Protein AF-A0A6B3FIP5-F1 (afdb_monomer_lite)

Radius of gyration: 16.83 Å; chains: 1; bounding box: 32×29×49 Å

Structure (mmCIF, N/CA/C/O backbone):
data_AF-A0A6B3FIP5-F1
#
_entry.id   AF-A0A6B3FIP5-F1
#
loop_
_atom_site.group_PDB
_atom_site.id
_atom_site.type_symbol
_atom_site.label_atom_id
_atom_site.label_alt_id
_atom_site.label_comp_id
_atom_site.label_asym_id
_atom_site.label_entity_id
_atom_site.label_seq_id
_atom_site.pdbx_PDB_ins_code
_atom_site.Cartn_x
_atom_site.Cartn_y
_atom_site.Cartn_z
_atom_site.occupancy
_atom_site.B_iso_or_equiv
_atom_site.auth_seq_id
_atom_site.auth_comp_id
_atom_site.auth_asym_id
_atom_site.auth_atom_id
_atom_site.pdbx_PDB_model_num
ATOM 1 N N . HIS A 1 1 ? -13.520 7.183 7.065 1.00 85.75 1 HIS A N 1
ATOM 2 C CA . HIS A 1 1 ? -13.710 6.135 6.043 1.00 85.75 1 HIS A CA 1
ATOM 3 C C . HIS A 1 1 ? -13.201 4.759 6.480 1.00 85.75 1 HIS A C 1
ATOM 5 O O . HIS A 1 1 ? -14.026 3.868 6.556 1.00 85.75 1 HIS A O 1
ATOM 11 N N . ILE A 1 2 ? -11.923 4.552 6.858 1.00 96.88 2 ILE A N 1
ATOM 12 C CA . ILE A 1 2 ? -11.445 3.209 7.293 1.00 96.88 2 ILE A CA 1
ATOM 13 C C . ILE A 1 2 ? -12.259 2.632 8.467 1.00 96.88 2 ILE A C 1
ATOM 15 O O . ILE A 1 2 ? -12.704 1.500 8.385 1.00 96.88 2 ILE A O 1
ATOM 19 N N . ARG A 1 3 ? -12.502 3.399 9.537 1.00 97.12 3 ARG A N 1
ATOM 20 C CA . ARG A 1 3 ? -13.289 2.942 10.708 1.00 97.12 3 ARG A CA 1
ATOM 21 C C . ARG A 1 3 ? -14.784 2.725 10.442 1.00 97.12 3 ARG A C 1
ATOM 23 O O . ARG A 1 3 ? -15.457 2.057 11.221 1.00 97.12 3 ARG A O 1
ATOM 30 N N . ASP A 1 4 ? -15.272 3.307 9.355 1.00 95.38 4 ASP A N 1
ATOM 31 C CA . ASP A 1 4 ? -16.662 3.231 8.912 1.00 95.38 4 ASP A CA 1
ATOM 32 C C . ASP A 1 4 ? -16.869 1.980 8.044 1.00 95.38 4 ASP A C 1
ATOM 34 O O . ASP A 1 4 ? -17.654 1.106 8.390 1.00 95.38 4 ASP A O 1
ATOM 38 N N . VAL A 1 5 ? -16.043 1.817 7.004 1.00 97.12 5 VAL A N 1
ATOM 39 C CA . VAL A 1 5 ? -16.057 0.649 6.102 1.00 97.12 5 VAL A CA 1
ATOM 40 C C . VAL A 1 5 ? -15.502 -0.616 6.766 1.00 97.12 5 VAL A C 1
ATOM 42 O O . VAL A 1 5 ? -15.913 -1.718 6.428 1.00 97.12 5 VAL A O 1
ATOM 45 N N . ARG A 1 6 ? -14.557 -0.464 7.700 1.00 97.56 6 ARG A N 1
ATOM 46 C CA . ARG A 1 6 ? -13.847 -1.552 8.394 1.00 97.56 6 ARG A CA 1
ATOM 47 C C . ARG A 1 6 ? -13.231 -2.594 7.445 1.00 97.56 6 ARG A C 1
ATOM 49 O O . ARG A 1 6 ? -13.504 -3.784 7.575 1.00 97.56 6 ARG A O 1
ATOM 56 N N . PRO A 1 7 ? -12.383 -2.175 6.486 1.00 98.44 7 PRO A N 1
ATOM 57 C CA . PRO A 1 7 ? -11.777 -3.107 5.546 1.00 98.44 7 PRO A CA 1
ATOM 58 C C . PRO A 1 7 ? -10.766 -4.016 6.250 1.00 98.44 7 PRO A C 1
ATOM 60 O O . PRO A 1 7 ? -9.955 -3.542 7.050 1.00 98.44 7 PRO A O 1
ATOM 63 N N . GLU A 1 8 ? -10.762 -5.303 5.906 1.00 98.38 8 GLU A N 1
ATOM 64 C CA . GLU A 1 8 ? -9.682 -6.213 6.303 1.00 98.38 8 GLU A CA 1
ATOM 65 C C . GLU A 1 8 ? -8.383 -5.850 5.576 1.00 98.38 8 GLU A C 1
ATOM 67 O O . GLU A 1 8 ? -7.331 -5.714 6.195 1.00 98.38 8 GLU A O 1
ATOM 72 N N . ILE A 1 9 ? -8.469 -5.597 4.268 1.00 98.31 9 ILE A N 1
ATOM 73 C CA . ILE A 1 9 ? -7.324 -5.294 3.411 1.00 98.31 9 ILE A CA 1
ATOM 74 C C . ILE A 1 9 ? -7.493 -3.907 2.796 1.00 98.31 9 ILE A C 1
ATOM 76 O O . ILE A 1 9 ? -8.549 -3.577 2.256 1.00 98.31 9 ILE A O 1
ATOM 80 N N . VAL A 1 10 ? -6.428 -3.107 2.831 1.00 98.56 10 VAL A N 1
ATOM 81 C CA . VAL A 1 10 ? -6.338 -1.837 2.099 1.00 98.56 10 VAL A CA 1
ATOM 82 C C . VAL A 1 10 ? -5.271 -1.957 1.017 1.00 98.56 10 VAL A C 1
ATOM 84 O O . VAL A 1 10 ? -4.194 -2.499 1.256 1.00 98.56 10 VAL A O 1
ATOM 87 N N . ILE A 1 11 ? -5.562 -1.436 -0.173 1.00 97.56 11 ILE A N 1
ATOM 88 C CA . ILE A 1 11 ? -4.618 -1.374 -1.292 1.00 97.56 11 ILE A CA 1
ATOM 89 C C . ILE A 1 11 ? -4.416 0.095 -1.658 1.00 97.56 11 ILE A C 1
ATOM 91 O O . ILE A 1 11 ? -5.381 0.849 -1.770 1.00 97.56 11 ILE A O 1
ATOM 95 N N . THR A 1 12 ? -3.165 0.511 -1.825 1.00 97.06 12 THR A N 1
ATOM 96 C CA . THR A 1 12 ? -2.804 1.863 -2.281 1.00 97.06 12 THR A CA 1
ATOM 97 C C . THR A 1 12 ? -1.605 1.802 -3.219 1.00 97.06 12 THR A C 1
ATOM 99 O O . THR A 1 12 ? -1.045 0.729 -3.429 1.00 97.06 12 THR A O 1
ATOM 102 N N . THR A 1 13 ? -1.209 2.923 -3.808 1.00 94.94 13 THR A N 1
ATOM 103 C CA . THR A 1 13 ? -0.019 2.991 -4.663 1.00 94.94 13 THR A CA 1
ATOM 104 C C . THR A 1 13 ? 1.259 2.761 -3.856 1.00 94.94 13 THR A C 1
ATOM 106 O O . THR A 1 13 ? 1.319 3.021 -2.650 1.00 94.94 13 THR A O 1
ATOM 109 N N . ASP A 1 14 ? 2.307 2.275 -4.513 1.00 94.69 14 ASP A N 1
ATOM 110 C CA . ASP A 1 14 ? 3.636 2.223 -3.910 1.00 94.69 14 ASP A CA 1
ATOM 111 C C . ASP A 1 14 ? 4.212 3.615 -3.590 1.00 94.69 14 ASP A C 1
ATOM 113 O O . ASP A 1 14 ? 3.671 4.661 -3.959 1.00 94.69 14 ASP A O 1
ATOM 117 N N . ALA A 1 15 ? 5.328 3.617 -2.860 1.00 93.56 15 ALA A N 1
ATOM 118 C CA . ALA A 1 15 ? 6.002 4.839 -2.435 1.00 93.56 15 ALA A CA 1
ATOM 119 C C . ALA A 1 15 ? 6.657 5.605 -3.594 1.00 93.56 15 ALA A C 1
ATOM 121 O O . ALA A 1 15 ? 6.978 6.783 -3.427 1.00 93.56 15 ALA A O 1
ATOM 122 N N . TYR A 1 16 ? 6.864 4.954 -4.742 1.00 90.56 16 TYR A N 1
ATOM 123 C CA . TYR A 1 16 ? 7.408 5.607 -5.923 1.00 90.56 16 TYR A CA 1
ATOM 124 C C . TYR A 1 16 ? 6.350 6.421 -6.659 1.00 90.56 16 TYR A C 1
ATOM 126 O O . TYR A 1 16 ? 6.701 7.392 -7.315 1.00 90.56 16 TYR A O 1
ATOM 134 N N . GLY A 1 17 ? 5.070 6.073 -6.508 1.00 88.94 17 GLY A N 1
ATOM 135 C CA . GLY A 1 17 ? 3.966 6.690 -7.235 1.00 88.94 17 GLY A CA 1
ATOM 136 C C . GLY A 1 17 ? 3.590 5.926 -8.508 1.00 88.94 17 GLY A C 1
ATOM 137 O O . GLY A 1 17 ? 3.085 6.527 -9.463 1.00 88.94 17 GLY A O 1
ATOM 138 N N . GLY A 1 18 ? 3.839 4.612 -8.529 1.00 86.00 18 GLY A N 1
ATOM 139 C CA . GLY A 1 18 ? 3.722 3.766 -9.717 1.00 86.00 18 GLY A CA 1
ATOM 140 C C . GLY A 1 18 ? 4.782 4.093 -10.774 1.00 86.00 18 GLY A C 1
ATOM 141 O O . GLY A 1 18 ? 5.667 4.913 -10.543 1.00 86.00 18 GLY A O 1
ATOM 142 N N . MET A 1 19 ? 4.665 3.499 -11.968 1.00 82.31 19 MET A N 1
ATOM 143 C CA . MET A 1 19 ? 5.680 3.622 -13.033 1.00 82.31 19 MET A CA 1
ATOM 144 C C . MET A 1 19 ? 6.025 5.066 -13.421 1.00 82.31 19 MET A C 1
ATOM 146 O O . MET A 1 19 ? 7.151 5.332 -13.833 1.00 82.31 19 MET A O 1
ATOM 150 N N . THR A 1 20 ? 5.067 5.990 -13.307 1.00 82.62 20 THR A N 1
ATOM 151 C CA . THR A 1 20 ? 5.220 7.391 -13.725 1.00 82.62 20 THR A CA 1
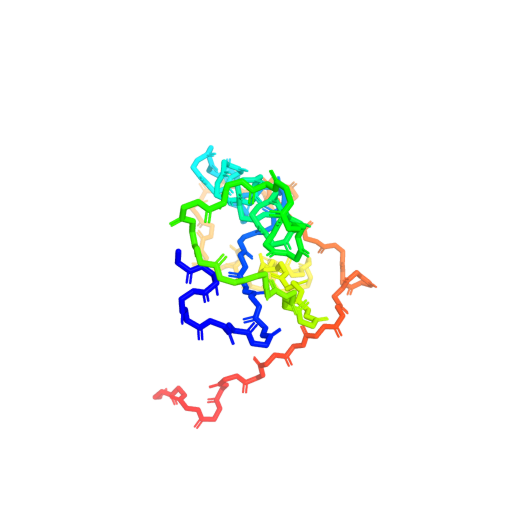ATOM 152 C C . THR A 1 20 ? 5.759 8.304 -12.628 1.00 82.62 20 THR A C 1
ATOM 154 O O . THR A 1 20 ? 6.115 9.442 -12.920 1.00 82.62 20 THR A O 1
ATOM 157 N N . GLY A 1 21 ? 5.756 7.857 -11.371 1.00 87.62 21 GLY A N 1
ATOM 158 C CA . GLY A 1 21 ? 6.151 8.679 -10.231 1.00 87.62 21 GLY A CA 1
ATOM 159 C C . GLY A 1 21 ? 5.267 9.903 -9.984 1.00 87.62 21 GLY A C 1
ATOM 160 O O . GLY A 1 21 ? 5.763 10.952 -9.574 1.00 87.62 21 GLY A O 1
ATOM 161 N N . HIS A 1 22 ? 3.961 9.811 -10.271 1.00 90.12 22 HIS A N 1
ATOM 162 C CA . HIS A 1 22 ? 3.082 10.980 -10.176 1.00 90.12 22 HIS A CA 1
ATOM 163 C C . HIS A 1 22 ? 3.011 11.498 -8.722 1.00 90.12 22 HIS A C 1
ATOM 165 O O . HIS A 1 22 ? 2.765 10.695 -7.814 1.00 90.12 22 HIS A O 1
ATOM 171 N N . PRO A 1 23 ? 3.159 12.816 -8.471 1.00 94.88 23 PRO A N 1
ATOM 172 C CA . PRO A 1 23 ? 3.151 13.382 -7.118 1.00 94.88 23 PRO A CA 1
ATOM 173 C C . PRO A 1 23 ? 1.910 13.002 -6.307 1.00 94.88 23 PRO A C 1
ATOM 175 O O . PRO A 1 23 ? 2.017 12.678 -5.124 1.00 94.88 23 PRO A O 1
ATOM 178 N N . ASP A 1 24 ? 0.746 12.967 -6.957 1.00 96.50 24 ASP A N 1
ATOM 179 C CA . ASP A 1 24 ? -0.507 12.588 -6.299 1.00 96.50 24 ASP A CA 1
ATOM 180 C C . ASP A 1 24 ? -0.501 11.135 -5.827 1.00 96.50 24 ASP A C 1
ATOM 182 O O . ASP A 1 24 ? -1.038 10.844 -4.763 1.00 96.50 24 ASP A O 1
ATOM 186 N N . HIS A 1 25 ? 0.149 10.220 -6.552 1.00 95.88 25 HIS A N 1
ATOM 187 C CA . HIS A 1 25 ? 0.277 8.830 -6.113 1.00 95.88 25 HIS A CA 1
ATOM 188 C C . HIS A 1 25 ? 1.218 8.721 -4.911 1.00 95.88 25 HIS A C 1
ATOM 190 O O . HIS A 1 25 ? 0.929 8.012 -3.948 1.00 95.88 25 HIS A O 1
ATOM 196 N N . VAL A 1 26 ? 2.321 9.474 -4.911 1.00 96.06 26 VAL A N 1
ATOM 197 C CA . VAL A 1 26 ? 3.217 9.545 -3.746 1.00 96.06 26 VAL A CA 1
ATOM 198 C C . VAL A 1 26 ? 2.470 10.109 -2.532 1.00 96.06 26 VAL A C 1
ATOM 200 O O . VAL A 1 26 ? 2.625 9.618 -1.410 1.00 96.06 26 VAL A O 1
ATOM 203 N N . HIS A 1 27 ?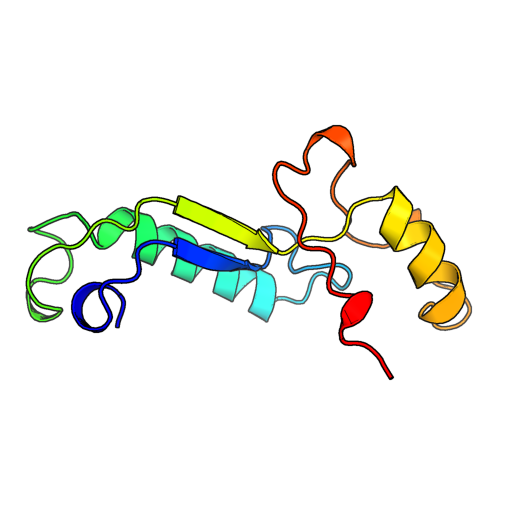 1.630 11.126 -2.736 1.00 98.06 27 HIS A N 1
ATOM 204 C CA . HIS A 1 27 ? 0.808 11.688 -1.671 1.00 98.06 27 HIS A CA 1
ATOM 205 C C . HIS A 1 27 ? -0.246 10.687 -1.179 1.00 98.06 27 HIS A C 1
ATOM 207 O O . HIS A 1 27 ? -0.334 10.455 0.028 1.00 98.06 27 HIS A O 1
ATOM 213 N N . ALA A 1 28 ? -0.974 10.041 -2.094 1.00 97.44 28 ALA A N 1
ATOM 214 C CA . ALA A 1 28 ? -1.973 9.017 -1.797 1.00 97.44 28 ALA A CA 1
ATOM 215 C C . ALA A 1 28 ? -1.376 7.861 -0.981 1.00 97.44 28 ALA A C 1
ATOM 217 O O . ALA A 1 28 ? -1.945 7.479 0.046 1.00 97.44 28 ALA A O 1
ATOM 218 N N . HIS A 1 29 ? -0.194 7.372 -1.368 1.00 97.69 29 HIS A N 1
ATOM 219 C CA . HIS A 1 29 ? 0.567 6.384 -0.605 1.00 97.69 29 HIS A CA 1
ATOM 220 C C . HIS A 1 29 ? 0.786 6.844 0.844 1.00 97.69 29 HIS A C 1
ATOM 222 O O . HIS A 1 29 ? 0.447 6.132 1.793 1.00 97.69 29 HIS A O 1
ATOM 228 N N . ARG A 1 30 ? 1.321 8.058 1.030 1.00 98.31 30 ARG A N 1
ATOM 229 C CA . ARG A 1 30 ? 1.660 8.598 2.357 1.00 98.31 30 ARG A CA 1
ATOM 230 C C . ARG A 1 30 ? 0.430 8.732 3.249 1.00 98.31 30 ARG A C 1
ATOM 232 O O . ARG A 1 30 ? 0.452 8.243 4.381 1.00 98.31 30 ARG A O 1
ATOM 239 N N . VAL A 1 31 ? -0.634 9.366 2.753 1.00 97.94 31 VAL A N 1
ATOM 240 C CA . VAL A 1 31 ? -1.854 9.580 3.548 1.00 97.94 31 VAL A CA 1
ATOM 241 C C . VAL A 1 31 ? -2.560 8.262 3.853 1.00 97.94 31 VAL A C 1
ATOM 243 O O . VAL A 1 31 ? -3.010 8.071 4.981 1.00 97.94 31 VAL A O 1
ATOM 246 N N . THR A 1 32 ? -2.578 7.314 2.910 1.00 98.31 32 THR A N 1
ATOM 247 C CA . THR A 1 32 ? -3.193 5.997 3.129 1.00 98.31 32 THR A CA 1
ATOM 248 C C . THR A 1 32 ? -2.409 5.187 4.154 1.00 98.31 32 THR A C 1
ATOM 250 O O . THR A 1 32 ? -2.997 4.648 5.089 1.00 98.31 32 THR A O 1
ATOM 253 N N . ALA A 1 33 ? -1.078 5.145 4.045 1.00 98.00 33 ALA A N 1
ATOM 254 C CA . ALA A 1 33 ? -0.233 4.424 4.993 1.00 98.00 33 ALA A CA 1
ATOM 255 C C . ALA A 1 33 ? -0.353 4.992 6.418 1.00 98.00 33 ALA A C 1
ATOM 257 O O . ALA A 1 33 ? -0.387 4.235 7.390 1.00 98.00 33 ALA A O 1
ATOM 258 N N . LEU A 1 34 ? -0.450 6.320 6.553 1.00 97.56 34 LEU A N 1
ATOM 259 C CA . LEU A 1 34 ? -0.713 6.964 7.841 1.00 97.56 34 LEU A CA 1
ATOM 260 C C . LEU A 1 34 ? -2.108 6.625 8.371 1.00 97.56 34 LEU A C 1
ATOM 262 O O . LEU A 1 34 ? -2.223 6.253 9.536 1.00 97.56 34 LEU A O 1
ATOM 266 N N . ALA A 1 35 ? -3.139 6.698 7.527 1.00 97.38 35 ALA A N 1
ATOM 267 C CA . ALA A 1 35 ? -4.511 6.385 7.913 1.00 97.38 35 ALA A CA 1
ATOM 268 C C . ALA A 1 35 ? -4.671 4.924 8.361 1.00 97.38 35 ALA A C 1
ATOM 270 O O . ALA A 1 35 ? -5.327 4.666 9.365 1.00 97.38 35 ALA A O 1
ATOM 271 N N . VAL A 1 36 ? -4.046 3.966 7.669 1.00 98.19 36 VAL A N 1
ATOM 272 C CA . VAL A 1 36 ? -4.091 2.543 8.049 1.00 98.19 36 VAL A CA 1
ATOM 273 C C . VAL A 1 36 ? -3.404 2.301 9.391 1.00 98.19 36 VAL A C 1
ATOM 275 O O . VAL A 1 36 ? -3.939 1.567 10.220 1.00 98.19 36 VAL A O 1
ATOM 278 N N . ARG A 1 37 ? -2.247 2.931 9.637 1.00 96.56 37 ARG A N 1
ATOM 279 C CA . ARG A 1 37 ? -1.547 2.817 10.928 1.00 96.56 37 ARG A CA 1
ATOM 280 C C . ARG A 1 37 ? -2.312 3.476 12.074 1.00 96.56 37 ARG A C 1
ATOM 282 O O . ARG A 1 37 ? -2.229 3.011 13.204 1.00 96.56 37 ARG A O 1
ATOM 289 N N . SER A 1 38 ? -3.022 4.571 11.808 1.00 97.12 38 SER A N 1
ATOM 290 C CA . SER A 1 38 ? -3.712 5.335 12.848 1.00 97.12 38 SER A CA 1
ATOM 291 C C . SER A 1 38 ? -5.148 4.874 13.105 1.00 97.12 38 SER A C 1
ATOM 293 O O . SER A 1 38 ? -5.698 5.139 14.177 1.00 97.12 38 SER A O 1
ATOM 295 N N . ALA A 1 39 ? -5.763 4.147 12.170 1.00 97.75 39 ALA A N 1
ATOM 296 C CA . ALA A 1 39 ? -7.143 3.690 12.296 1.00 97.75 39 ALA A CA 1
ATOM 297 C C . ALA A 1 39 ? -7.370 2.798 13.532 1.00 97.75 39 ALA A C 1
ATOM 299 O O . ALA A 1 39 ? -8.436 2.899 14.146 1.00 97.75 39 ALA A O 1
ATOM 300 N N . GLY A 1 40 ? -6.370 2.023 13.963 1.00 97.06 40 GLY A N 1
ATOM 301 C CA . GLY A 1 40 ? -6.426 1.214 15.184 1.00 97.06 40 GLY A CA 1
ATOM 302 C C . GLY A 1 40 ? -6.195 1.976 16.495 1.00 97.06 40 GLY A C 1
ATOM 303 O O . GLY A 1 40 ? -6.380 1.396 17.560 1.00 97.06 40 GLY A O 1
ATOM 304 N N . LEU A 1 41 ? -5.813 3.260 16.461 1.00 96.94 41 LEU A N 1
ATOM 305 C CA . LEU A 1 41 ? -5.440 4.027 17.658 1.00 96.94 41 LEU A CA 1
ATOM 306 C C . LEU A 1 41 ? -6.642 4.769 18.279 1.00 96.94 41 LEU A C 1
ATOM 308 O O . LEU A 1 41 ? -7.106 5.746 17.686 1.00 96.94 41 LEU A O 1
ATOM 312 N N . PRO A 1 42 ? -7.111 4.420 19.495 1.00 93.12 42 PRO A N 1
ATOM 313 C CA . PRO A 1 42 ? -8.295 5.043 20.104 1.00 93.12 42 PRO A CA 1
ATOM 314 C C . PRO A 1 42 ? -8.216 6.564 20.267 1.00 93.12 42 PRO A C 1
ATOM 316 O O . PRO A 1 42 ? -9.202 7.258 20.036 1.00 93.12 42 PRO A O 1
ATOM 319 N N . GLY A 1 43 ? -7.039 7.090 20.619 1.00 92.19 43 GLY A N 1
ATOM 320 C CA . GLY A 1 43 ? -6.828 8.527 20.828 1.00 92.19 43 GLY A CA 1
ATOM 321 C C . GLY A 1 43 ? -6.666 9.348 19.544 1.00 92.19 43 GLY A C 1
ATOM 322 O O . GLY A 1 43 ? -6.675 10.574 19.602 1.00 92.19 43 GLY A O 1
ATOM 323 N N . PHE A 1 44 ? -6.516 8.703 18.384 1.00 93.00 44 PHE A N 1
ATOM 324 C CA . PHE A 1 44 ? -6.349 9.397 17.110 1.00 93.00 44 PHE A CA 1
ATOM 325 C C . PHE A 1 44 ? -7.704 9.561 16.412 1.00 93.00 44 PHE A C 1
ATOM 327 O O . PHE A 1 44 ? -8.414 8.576 16.197 1.00 93.00 44 PHE A O 1
ATOM 334 N N . CYS A 1 45 ? -8.057 10.802 16.056 1.00 90.00 45 CYS A N 1
ATOM 335 C CA . CYS A 1 45 ? -9.325 11.168 15.408 1.00 90.00 45 CYS A CA 1
ATOM 336 C C . CYS A 1 45 ? -10.565 10.516 16.066 1.00 90.00 45 CYS A C 1
ATOM 338 O O . CYS A 1 45 ? -11.234 9.701 15.428 1.00 90.00 45 CYS A O 1
ATOM 340 N N . PRO A 1 46 ? -10.915 10.856 17.322 1.00 89.06 46 PRO A N 1
ATOM 341 C CA . PRO A 1 46 ? -12.016 10.207 18.049 1.00 89.06 46 PRO A CA 1
ATOM 342 C C . PRO A 1 46 ? -13.381 10.357 17.354 1.00 89.06 46 PRO A C 1
ATOM 344 O O . PRO A 1 46 ? -14.220 9.466 17.442 1.00 89.06 46 PRO A O 1
ATOM 347 N N . GLY A 1 47 ? -13.585 11.433 16.584 1.00 92.81 47 GLY A N 1
ATOM 348 C CA . GLY A 1 47 ? -14.798 11.639 15.783 1.00 92.81 47 GLY A CA 1
ATOM 349 C C . GLY A 1 47 ? -14.953 10.693 14.583 1.00 92.81 47 GLY A C 1
ATOM 350 O O . GLY A 1 47 ? -15.998 10.695 13.945 1.00 92.81 47 GLY A O 1
ATOM 351 N N . ALA A 1 48 ? -13.943 9.877 14.259 1.00 92.69 48 ALA A N 1
ATOM 352 C CA . ALA A 1 48 ? -13.983 8.948 13.128 1.00 92.69 48 ALA A CA 1
ATOM 353 C C . ALA A 1 48 ? -14.661 7.599 13.449 1.00 92.69 48 ALA A C 1
ATOM 355 O O . ALA A 1 48 ? -14.653 6.710 12.599 1.00 92.69 48 ALA A O 1
ATOM 356 N N . GLY A 1 49 ? -15.212 7.430 14.656 1.00 93.50 49 GLY A N 1
ATOM 357 C CA . GLY A 1 49 ? -15.834 6.189 15.123 1.00 93.50 49 GLY A CA 1
ATOM 358 C C . GLY A 1 49 ? -14.874 5.270 15.885 1.00 93.50 49 GLY A C 1
ATOM 359 O O . GLY A 1 49 ? -13.726 5.632 16.168 1.00 93.50 49 GLY A O 1
ATOM 360 N N . ALA A 1 50 ? -15.367 4.075 16.226 1.00 96.06 50 ALA A N 1
ATOM 361 C CA . ALA A 1 50 ? -14.617 3.074 16.984 1.00 96.06 50 ALA A CA 1
ATOM 362 C C . ALA A 1 50 ? -13.339 2.631 16.239 1.00 96.06 50 ALA A C 1
ATOM 364 O O . ALA A 1 50 ? -13.378 2.491 15.013 1.00 96.06 50 ALA A O 1
ATOM 365 N N . PRO A 1 51 ? -12.216 2.396 16.945 1.00 97.38 51 PRO A N 1
ATOM 366 C CA . PRO A 1 51 ? -10.970 1.952 16.329 1.00 97.38 51 PRO A CA 1
ATOM 367 C C . PRO A 1 51 ? -11.134 0.677 15.512 1.00 97.38 51 PRO A C 1
ATOM 369 O O . PRO A 1 51 ? -11.846 -0.246 15.904 1.00 97.38 51 PRO A O 1
ATOM 372 N N . TRP A 1 52 ? -10.438 0.631 14.383 1.00 97.75 52 TRP A N 1
ATOM 373 C CA . TRP A 1 52 ? -10.403 -0.523 13.498 1.00 97.75 52 TRP A CA 1
ATOM 374 C C . TRP A 1 52 ? -9.023 -0.617 12.870 1.00 97.75 52 TRP A C 1
ATOM 376 O O . TRP A 1 52 ? -8.573 0.340 12.239 1.00 97.75 52 TRP A O 1
ATOM 386 N N . GLN A 1 53 ? -8.362 -1.758 13.032 1.00 98.25 53 GLN A N 1
ATOM 387 C CA . GLN A 1 53 ? -7.054 -2.007 12.443 1.00 98.25 53 GLN A CA 1
ATOM 388 C C . GLN A 1 53 ? -7.215 -2.964 11.257 1.00 98.25 53 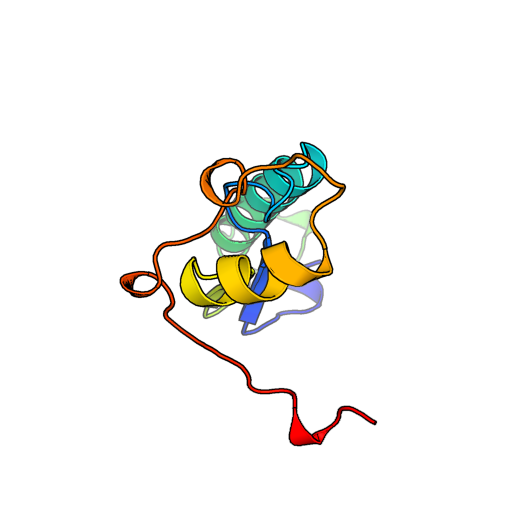GLN A C 1
ATOM 390 O O . GLN A 1 53 ? -7.512 -4.135 11.487 1.00 98.25 53 GLN A O 1
ATOM 395 N N . PRO A 1 54 ? -7.009 -2.505 10.006 1.00 98.50 54 PRO A N 1
ATOM 396 C CA . PRO A 1 54 ? -6.894 -3.413 8.868 1.00 98.50 54 PRO A CA 1
ATOM 397 C C . PRO A 1 54 ? -5.804 -4.461 9.118 1.00 98.50 54 PRO A C 1
ATOM 399 O O . PRO A 1 54 ? -4.764 -4.139 9.704 1.00 98.50 54 PRO A O 1
ATOM 402 N N . SER A 1 55 ? -6.034 -5.692 8.660 1.00 98.12 55 SER A N 1
ATOM 403 C CA . SER A 1 55 ? -5.107 -6.816 8.819 1.00 98.12 55 SER A CA 1
ATOM 404 C C . SER A 1 55 ? -3.913 -6.723 7.869 1.00 98.12 55 SER A C 1
ATOM 406 O O . SER A 1 55 ? -2.832 -7.205 8.206 1.00 98.12 55 SER A O 1
ATOM 408 N N . ALA A 1 56 ? -4.075 -6.068 6.713 1.00 98.06 56 ALA A N 1
ATOM 409 C CA . ALA A 1 56 ? -2.996 -5.862 5.752 1.00 98.06 56 ALA A CA 1
ATOM 410 C C . ALA A 1 56 ? -3.114 -4.546 4.964 1.00 98.06 56 ALA A C 1
ATOM 412 O O . ALA A 1 56 ? -4.205 -4.049 4.671 1.00 98.06 56 ALA A O 1
ATOM 413 N N . LEU A 1 57 ? -1.951 -4.023 4.567 1.00 98.19 57 LEU A N 1
ATOM 414 C CA . LEU A 1 57 ? -1.800 -2.961 3.575 1.00 98.19 57 LEU A CA 1
ATOM 415 C C . LEU A 1 57 ? -0.943 -3.488 2.425 1.00 98.19 57 LEU A C 1
ATOM 417 O O . LEU A 1 57 ? 0.239 -3.769 2.626 1.00 98.19 57 LEU A O 1
ATOM 421 N N . TYR A 1 58 ? -1.517 -3.571 1.229 1.00 97.88 58 TYR A N 1
ATOM 422 C CA . TYR A 1 58 ? -0.768 -3.875 0.013 1.00 97.88 58 TYR A CA 1
ATOM 423 C C . TYR A 1 58 ? -0.472 -2.609 -0.781 1.00 97.88 58 TYR A C 1
ATOM 425 O O . TYR A 1 58 ? -1.277 -1.677 -0.852 1.00 97.88 58 TYR A O 1
ATOM 433 N N . LEU A 1 59 ? 0.705 -2.602 -1.397 1.00 97.06 59 LEU A N 1
ATOM 434 C CA . LEU A 1 59 ? 1.177 -1.519 -2.241 1.00 97.06 59 LEU A CA 1
ATOM 435 C C . LEU A 1 59 ? 1.164 -2.004 -3.688 1.00 97.06 59 LEU A C 1
ATOM 437 O O . LEU A 1 59 ? 1.971 -2.849 -4.072 1.00 97.06 59 LEU A O 1
ATOM 441 N N . ALA A 1 60 ? 0.221 -1.495 -4.473 1.00 94.69 60 ALA A N 1
ATOM 442 C CA . ALA A 1 60 ? 0.140 -1.767 -5.895 1.00 94.69 60 ALA A CA 1
ATOM 443 C C . ALA A 1 60 ? 1.383 -1.195 -6.589 1.00 94.69 60 ALA A C 1
ATOM 445 O O . ALA A 1 60 ? 1.683 -0.003 -6.474 1.00 94.69 60 ALA A O 1
ATOM 446 N N . THR A 1 61 ? 2.110 -2.067 -7.286 1.00 92.38 61 THR A N 1
ATOM 447 C CA . THR A 1 61 ? 3.387 -1.764 -7.936 1.00 92.38 61 THR A CA 1
ATOM 448 C C . THR A 1 61 ? 3.563 -2.614 -9.194 1.00 92.38 61 THR A C 1
ATOM 450 O O . THR A 1 61 ? 2.793 -3.544 -9.443 1.00 92.38 61 THR A O 1
ATOM 453 N N . HIS A 1 62 ? 4.601 -2.314 -9.972 1.00 88.12 62 HIS A N 1
ATOM 454 C CA . HIS A 1 62 ? 4.988 -3.077 -11.153 1.00 88.12 62 HIS A CA 1
ATOM 455 C C . HIS A 1 62 ? 6.356 -3.733 -10.920 1.00 88.12 62 HIS A C 1
ATOM 457 O O . HIS A 1 62 ? 7.320 -3.010 -10.648 1.00 88.12 62 HIS A O 1
ATOM 463 N N . PRO A 1 63 ? 6.479 -5.072 -11.020 1.00 90.12 63 PRO A N 1
ATOM 464 C CA . PRO A 1 63 ? 7.787 -5.711 -11.018 1.00 90.12 63 PRO A CA 1
ATOM 465 C C . PRO A 1 63 ? 8.577 -5.336 -12.268 1.00 90.12 63 PRO A C 1
ATOM 467 O O . PRO A 1 63 ? 7.997 -5.134 -13.340 1.00 90.12 63 PRO A O 1
ATOM 470 N N . ARG A 1 64 ? 9.905 -5.304 -12.151 1.00 85.69 64 ARG A N 1
ATOM 471 C CA . ARG A 1 64 ? 10.814 -4.995 -13.260 1.00 85.69 64 ARG A CA 1
ATOM 472 C C . ARG A 1 64 ? 10.576 -5.912 -14.463 1.00 85.69 64 ARG A C 1
ATOM 474 O O . ARG A 1 64 ? 10.522 -5.404 -15.581 1.00 85.69 64 ARG A O 1
ATOM 481 N N . SER A 1 65 ? 10.355 -7.214 -14.266 1.00 84.56 65 SER A N 1
ATOM 482 C CA . SER A 1 65 ? 10.028 -8.129 -15.378 1.00 84.56 65 SER A CA 1
ATOM 483 C C . SER A 1 65 ? 8.762 -7.728 -16.149 1.00 84.56 65 SER A C 1
ATOM 485 O O . SER A 1 65 ? 8.759 -7.727 -17.382 1.00 84.56 65 SER A O 1
ATOM 487 N N . ALA A 1 66 ? 7.700 -7.323 -15.446 1.00 81.06 66 ALA A N 1
ATOM 488 C CA . ALA A 1 66 ? 6.458 -6.874 -16.069 1.00 81.06 66 ALA A CA 1
ATOM 489 C C . ALA A 1 66 ? 6.626 -5.505 -16.733 1.00 81.06 66 ALA A C 1
ATOM 491 O O . ALA A 1 66 ? 6.104 -5.284 -17.823 1.00 81.06 66 ALA A O 1
ATOM 492 N N . ALA A 1 67 ? 7.381 -4.597 -16.116 1.00 75.56 67 ALA A N 1
ATOM 493 C CA . ALA A 1 67 ? 7.644 -3.278 -16.673 1.00 75.56 67 ALA A CA 1
ATOM 494 C C . ALA A 1 67 ? 8.477 -3.329 -17.958 1.00 75.56 67 ALA A C 1
ATOM 496 O O . ALA A 1 67 ? 8.255 -2.511 -18.838 1.00 75.56 67 ALA A O 1
ATOM 497 N N . VAL A 1 68 ? 9.376 -4.303 -18.130 1.00 69.56 68 VAL A N 1
ATOM 498 C CA . VAL A 1 68 ? 10.065 -4.522 -19.417 1.00 69.56 68 VAL A CA 1
ATOM 499 C C . VAL A 1 68 ? 9.068 -4.950 -20.500 1.00 69.56 68 VAL A C 1
ATOM 501 O O . VAL A 1 68 ? 9.069 -4.401 -21.602 1.00 69.56 68 VAL A O 1
ATOM 504 N N . ALA A 1 69 ? 8.162 -5.879 -20.177 1.00 68.69 69 ALA A N 1
ATOM 505 C CA . ALA A 1 69 ? 7.132 -6.343 -21.109 1.00 68.6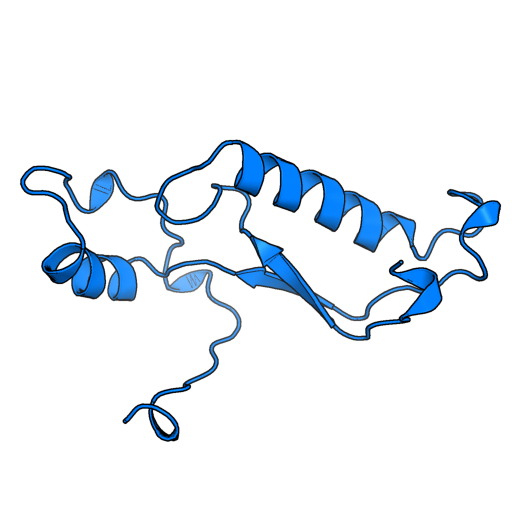9 69 ALA A CA 1
ATOM 506 C C . ALA A 1 69 ? 6.113 -5.242 -21.470 1.00 68.69 69 ALA A C 1
ATOM 508 O O . ALA A 1 69 ? 5.666 -5.153 -22.616 1.00 68.69 69 ALA A O 1
ATOM 509 N N . VAL A 1 70 ? 5.761 -4.390 -20.500 1.00 63.34 70 VAL A N 1
ATOM 510 C CA . VAL A 1 70 ? 4.834 -3.259 -20.662 1.00 63.34 70 VAL A CA 1
ATOM 511 C C . VAL A 1 70 ? 5.523 -2.055 -21.297 1.00 63.34 70 VAL A C 1
ATOM 513 O O . VAL A 1 70 ? 4.927 -1.407 -22.149 1.00 63.34 70 VAL A O 1
ATOM 516 N N . GLY A 1 71 ? 6.780 -1.779 -20.963 1.00 58.12 71 GLY A N 1
ATOM 517 C CA . GLY A 1 71 ? 7.607 -0.728 -21.554 1.00 58.12 71 GLY A CA 1
ATOM 518 C C . GLY A 1 71 ? 7.750 -0.908 -23.062 1.00 58.12 71 GLY A C 1
ATOM 519 O O . GLY A 1 71 ? 7.637 0.062 -23.797 1.00 58.12 71 GLY A O 1
ATOM 520 N N . GLY A 1 72 ? 7.822 -2.148 -23.555 1.00 54.38 72 GLY A N 1
ATOM 521 C CA . GLY A 1 72 ? 7.751 -2.425 -24.996 1.00 54.38 72 GLY A CA 1
ATOM 522 C C . GLY A 1 72 ? 6.426 -2.029 -25.677 1.00 54.38 72 GLY A C 1
ATOM 523 O O . GLY A 1 72 ? 6.394 -1.914 -26.898 1.00 54.38 72 GLY A O 1
ATOM 524 N N . ARG A 1 73 ? 5.336 -1.819 -24.920 1.00 54.28 73 ARG A N 1
ATOM 525 C CA . ARG A 1 73 ? 3.984 -1.501 -25.433 1.00 54.28 73 ARG A CA 1
ATOM 526 C C . ARG A 1 73 ? 3.468 -0.108 -25.044 1.00 54.28 73 ARG A C 1
ATOM 528 O O . ARG A 1 73 ? 2.642 0.444 -25.760 1.00 54.28 73 ARG A O 1
ATOM 535 N N . MET A 1 74 ? 3.918 0.441 -23.915 1.00 51.91 74 MET A N 1
ATOM 536 C CA . MET A 1 74 ? 3.483 1.723 -23.338 1.00 51.91 74 MET A CA 1
ATOM 537 C C . MET A 1 74 ? 4.567 2.801 -23.359 1.00 51.91 74 MET A C 1
ATOM 539 O O . MET A 1 74 ? 4.257 3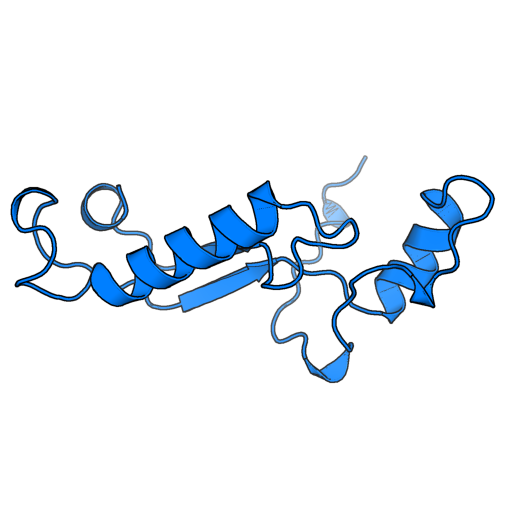.956 -23.055 1.00 51.91 74 MET A O 1
ATOM 543 N N . ALA A 1 75 ? 5.822 2.475 -23.695 1.00 52.47 75 ALA A N 1
ATOM 544 C CA . ALA A 1 75 ? 6.825 3.512 -23.879 1.00 52.47 75 ALA A CA 1
ATOM 545 C C . ALA A 1 75 ? 6.359 4.445 -24.999 1.00 52.47 75 ALA A C 1
ATOM 547 O O . ALA A 1 75 ? 6.272 4.072 -26.168 1.00 52.47 75 ALA A O 1
ATOM 548 N N . ARG A 1 76 ? 6.105 5.704 -24.634 1.00 51.50 76 ARG A N 1
ATOM 549 C CA . ARG A 1 76 ? 6.312 6.805 -25.570 1.00 51.50 76 ARG A CA 1
ATOM 550 C C . ARG A 1 76 ? 7.717 6.622 -26.139 1.00 51.50 76 ARG A C 1
ATOM 552 O O . ARG A 1 76 ? 8.642 6.403 -25.355 1.00 51.50 76 ARG A O 1
ATOM 559 N N . SER A 1 77 ? 7.868 6.671 -27.462 1.00 48.41 77 SER A N 1
ATOM 560 C CA . SER A 1 77 ? 9.171 6.540 -28.117 1.00 48.41 77 SER A CA 1
ATOM 561 C C . SER A 1 77 ? 10.225 7.359 -27.365 1.00 48.41 77 SER A C 1
ATOM 563 O O . SER A 1 77 ? 10.094 8.577 -27.265 1.00 48.41 77 SER A O 1
ATOM 565 N N . GLY A 1 78 ? 11.231 6.684 -26.799 1.00 51.47 78 GLY A N 1
ATOM 566 C CA . GLY A 1 78 ? 12.359 7.331 -26.128 1.00 51.47 78 GLY A CA 1
ATOM 567 C C . GLY A 1 78 ? 12.367 7.352 -24.595 1.00 51.47 78 GLY A C 1
ATOM 568 O O . GLY A 1 78 ? 13.256 8.004 -24.061 1.00 51.47 78 GLY A O 1
ATOM 569 N N . ILE A 1 79 ? 11.462 6.666 -23.875 1.00 53.59 79 ILE A N 1
ATOM 570 C CA . ILE A 1 79 ? 11.629 6.437 -22.420 1.00 53.59 79 ILE A CA 1
ATOM 571 C C . ILE A 1 79 ? 12.325 5.084 -22.186 1.00 53.59 79 ILE A C 1
ATOM 573 O O . ILE A 1 79 ? 11.723 4.042 -22.455 1.00 53.59 79 ILE A O 1
ATOM 577 N N . PRO A 1 80 ? 13.574 5.073 -21.691 1.00 56.91 80 PRO A N 1
ATOM 578 C CA . PRO A 1 80 ? 14.276 3.851 -21.313 1.00 56.91 80 PRO A CA 1
ATOM 579 C C . PRO A 1 80 ? 13.552 3.094 -20.185 1.00 56.91 80 PRO A C 1
ATOM 581 O O . PRO A 1 80 ? 12.970 3.705 -19.293 1.00 56.91 80 PRO A O 1
ATOM 584 N N . ALA A 1 81 ? 13.578 1.759 -20.196 1.00 54.66 81 ALA A N 1
ATOM 585 C CA . ALA A 1 81 ? 12.887 0.941 -19.188 1.00 54.66 81 ALA A CA 1
ATOM 586 C C . ALA A 1 81 ? 13.438 1.129 -17.757 1.00 54.66 81 ALA A C 1
ATOM 588 O O . ALA A 1 81 ? 12.718 0.909 -16.785 1.00 54.66 81 ALA A O 1
ATOM 589 N N . ASP A 1 82 ? 14.692 1.558 -17.619 1.00 59.44 82 ASP A N 1
ATOM 590 C CA . ASP A 1 82 ? 15.333 1.939 -16.355 1.00 59.44 82 ASP A CA 1
ATOM 591 C C . ASP A 1 82 ? 14.898 3.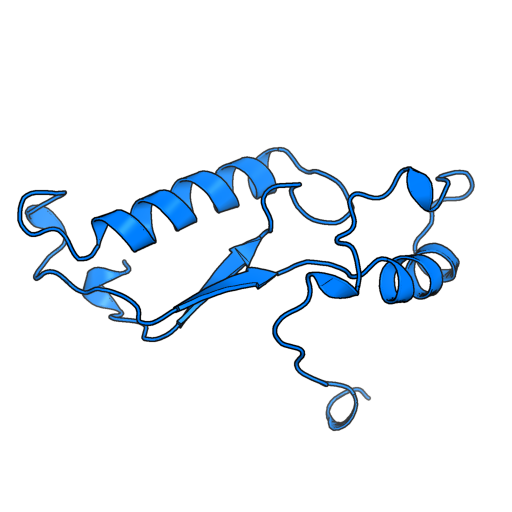324 -15.842 1.00 59.44 82 ASP A C 1
ATOM 593 O O . ASP A 1 82 ? 15.124 3.634 -14.674 1.00 59.44 82 ASP A O 1
ATOM 597 N N . ALA A 1 83 ? 14.212 4.125 -16.665 1.00 62.72 83 ALA A N 1
ATOM 598 C CA . ALA A 1 83 ? 13.573 5.370 -16.241 1.00 62.72 83 ALA A CA 1
ATOM 599 C C . ALA A 1 83 ? 12.194 5.151 -15.586 1.00 62.72 83 ALA A C 1
ATOM 601 O O . ALA A 1 83 ? 11.620 6.095 -15.044 1.00 62.72 83 ALA A O 1
ATOM 602 N N . LEU A 1 84 ? 11.643 3.930 -15.633 1.00 72.06 84 LEU A N 1
ATOM 603 C CA . LEU A 1 84 ? 10.375 3.606 -14.980 1.00 72.06 84 LEU A CA 1
ATOM 604 C C . LEU A 1 84 ? 10.601 3.263 -13.508 1.00 72.06 84 LEU A C 1
ATOM 606 O O . LEU A 1 84 ? 11.410 2.396 -13.167 1.00 72.06 84 LEU A O 1
ATOM 610 N N . TYR A 1 85 ? 9.808 3.873 -12.631 1.00 83.56 85 TYR A N 1
ATOM 611 C CA . TYR A 1 85 ? 9.801 3.510 -11.221 1.00 83.56 85 TYR A CA 1
ATOM 612 C C . TYR A 1 85 ? 9.137 2.143 -11.026 1.00 83.56 85 TYR A C 1
ATOM 614 O O . TYR A 1 85 ? 7.913 2.016 -11.031 1.00 83.56 85 TYR A O 1
ATOM 622 N N . CYS A 1 86 ? 9.963 1.108 -10.882 1.00 85.19 86 CYS A N 1
ATOM 623 C CA . CYS A 1 86 ? 9.518 -0.277 -10.759 1.00 85.19 86 CYS A CA 1
ATOM 624 C C . CYS A 1 86 ? 10.116 -0.939 -9.522 1.00 85.19 86 CYS A C 1
ATOM 626 O O . CYS A 1 86 ? 11.255 -0.665 -9.134 1.00 85.19 86 CYS A O 1
ATOM 628 N N . SER A 1 87 ? 9.363 -1.871 -8.950 1.00 89.88 87 SER A N 1
ATOM 629 C CA . SER A 1 87 ? 9.846 -2.722 -7.870 1.00 89.88 87 SER A CA 1
ATOM 630 C C . SER A 1 87 ? 10.703 -3.858 -8.418 1.00 89.88 87 SER A C 1
ATOM 632 O O . SER A 1 87 ? 10.477 -4.374 -9.512 1.00 89.88 87 SER A O 1
ATOM 634 N N . GLU A 1 88 ? 11.688 -4.289 -7.638 1.00 90.62 88 GLU A N 1
ATOM 635 C CA . GLU A 1 88 ? 12.399 -5.531 -7.930 1.00 90.62 88 GLU A CA 1
ATOM 636 C C . GLU A 1 88 ? 11.443 -6.715 -7.787 1.00 90.62 88 GLU A C 1
ATOM 638 O O . GLU A 1 88 ? 10.672 -6.775 -6.830 1.00 90.62 88 GLU A O 1
ATOM 643 N N . ASP A 1 89 ? 11.523 -7.679 -8.700 1.00 91.81 89 ASP A N 1
ATOM 644 C CA . ASP A 1 89 ? 10.691 -8.885 -8.687 1.00 91.81 89 ASP A CA 1
ATOM 645 C C . ASP A 1 89 ? 10.710 -9.610 -7.333 1.00 91.81 89 ASP A C 1
ATOM 647 O O . ASP A 1 89 ? 9.666 -10.008 -6.826 1.00 91.81 89 ASP A O 1
ATOM 651 N N . ALA A 1 90 ? 11.880 -9.687 -6.690 1.00 94.88 90 ALA A N 1
ATOM 652 C CA . ALA A 1 90 ? 12.052 -10.315 -5.379 1.00 94.88 90 ALA A CA 1
ATOM 653 C C . ALA A 1 90 ? 11.297 -9.610 -4.232 1.00 94.88 90 ALA A C 1
ATOM 655 O O . ALA A 1 90 ? 11.169 -10.173 -3.147 1.00 94.88 90 ALA A O 1
ATOM 656 N N . ARG A 1 91 ? 10.807 -8.380 -4.442 1.00 92.75 91 ARG A N 1
ATOM 657 C CA . ARG A 1 91 ? 10.022 -7.617 -3.455 1.00 92.75 91 ARG A CA 1
ATOM 658 C C . ARG A 1 91 ? 8.516 -7.803 -3.618 1.00 92.75 91 ARG A C 1
ATOM 660 O O . ARG A 1 91 ? 7.762 -7.328 -2.771 1.00 92.75 91 ARG A O 1
ATOM 667 N N . ILE A 1 92 ? 8.068 -8.471 -4.679 1.00 95.00 92 ILE A N 1
ATOM 668 C CA . ILE A 1 92 ? 6.649 -8.746 -4.886 1.00 95.00 92 ILE A CA 1
ATOM 669 C C . ILE A 1 92 ? 6.217 -9.873 -3.954 1.00 95.00 92 ILE A C 1
ATOM 671 O O . ILE A 1 92 ? 6.679 -11.005 -4.061 1.00 95.00 92 ILE A O 1
ATOM 675 N N . THR A 1 93 ? 5.302 -9.562 -3.042 1.00 96.81 93 THR A N 1
ATOM 676 C CA . THR A 1 93 ? 4.796 -10.514 -2.045 1.00 96.81 93 THR A CA 1
ATOM 677 C C . THR A 1 93 ? 3.494 -11.185 -2.462 1.00 96.81 93 THR A C 1
ATOM 679 O O . THR A 1 93 ? 3.120 -12.215 -1.906 1.00 96.81 93 THR A O 1
ATOM 682 N N . THR A 1 94 ? 2.747 -10.599 -3.397 1.00 95.94 94 THR A N 1
ATOM 683 C CA . THR A 1 94 ? 1.426 -11.089 -3.802 1.00 95.94 94 THR A CA 1
ATOM 684 C C . THR A 1 94 ? 1.151 -10.699 -5.247 1.00 95.94 94 THR A C 1
ATOM 686 O O . THR A 1 94 ? 1.477 -9.593 -5.673 1.00 95.94 94 THR A O 1
ATOM 689 N N . THR A 1 95 ? 0.545 -11.614 -6.001 1.00 94.06 95 THR A N 1
ATOM 690 C CA . THR A 1 95 ? 0.097 -11.385 -7.377 1.00 94.06 95 THR A CA 1
ATOM 691 C C . THR A 1 95 ? -1.337 -11.874 -7.527 1.00 94.06 95 THR A C 1
ATOM 693 O O . THR A 1 95 ? -1.732 -12.858 -6.904 1.00 94.06 95 THR A O 1
ATOM 696 N N . VAL A 1 96 ? -2.125 -11.167 -8.336 1.00 92.00 96 VAL A N 1
ATOM 697 C CA . VAL A 1 96 ? -3.482 -11.571 -8.709 1.00 92.00 96 VAL A CA 1
ATOM 698 C C . VAL A 1 96 ? -3.507 -11.670 -10.226 1.00 92.00 96 VAL A C 1
ATOM 700 O O . VAL A 1 96 ? -3.389 -10.662 -10.921 1.00 92.00 96 VAL A O 1
ATOM 703 N N . ASP A 1 97 ? -3.597 -12.892 -10.740 1.00 90.38 97 ASP A N 1
ATOM 704 C CA . ASP A 1 97 ? -3.696 -13.126 -12.176 1.00 90.38 97 ASP A CA 1
ATOM 705 C C . ASP A 1 97 ? -5.124 -12.878 -12.640 1.00 90.38 97 ASP A C 1
ATOM 707 O O . ASP A 1 97 ? -5.994 -13.687 -12.352 1.00 90.38 97 ASP A O 1
ATOM 711 N N . VAL A 1 98 ? -5.352 -11.787 -13.371 1.00 91.38 98 VAL A N 1
ATOM 712 C CA . VAL A 1 98 ? -6.675 -11.436 -13.906 1.00 91.38 98 VAL A CA 1
ATOM 713 C C . VAL A 1 98 ? -6.893 -11.873 -15.361 1.00 91.38 98 VAL A C 1
ATOM 715 O O . VAL A 1 98 ? -7.947 -11.590 -15.930 1.00 91.38 98 VAL A O 1
ATOM 718 N N . ARG A 1 99 ? -5.928 -12.567 -15.986 1.00 91.38 99 ARG A N 1
ATOM 719 C CA . ARG A 1 99 ? -6.012 -12.986 -17.400 1.00 91.38 99 ARG A CA 1
ATOM 720 C C . ARG A 1 99 ? -7.270 -13.792 -17.751 1.00 91.38 99 ARG A C 1
ATOM 722 O O . ARG A 1 99 ? -7.793 -13.546 -18.832 1.00 91.38 99 ARG A O 1
ATOM 729 N N . PRO A 1 100 ? -7.798 -14.690 -16.892 1.00 95.69 100 PRO A N 1
ATOM 730 C CA . PRO A 1 100 ? -9.019 -15.439 -17.203 1.00 95.69 100 PRO A CA 1
ATOM 731 C C . PRO A 1 100 ? -10.276 -14.583 -17.426 1.00 95.69 100 PRO A C 1
ATOM 733 O O . PRO A 1 100 ? -11.272 -15.104 -17.919 1.00 95.69 100 PRO A O 1
ATOM 736 N N . TRP A 1 101 ? -10.251 -13.298 -17.053 1.00 92.81 101 TRP A N 1
ATOM 737 C CA . TRP A 1 101 ? -11.379 -12.369 -17.191 1.00 92.81 101 TRP A CA 1
ATOM 738 C C . TRP A 1 101 ? -11.141 -11.272 -18.237 1.00 92.81 101 TRP A C 1
ATOM 740 O O . TRP A 1 101 ? -11.947 -10.346 -18.342 1.00 92.81 101 TRP A O 1
ATOM 750 N N . LEU A 1 102 ? -10.039 -11.341 -18.990 1.00 86.25 102 LEU A N 1
ATOM 751 C CA . LEU A 1 102 ? -9.790 -10.438 -20.112 1.00 86.25 102 LEU A CA 1
ATOM 752 C C . LEU A 1 102 ? -10.492 -10.962 -21.383 1.00 86.25 102 LEU A C 1
ATOM 754 O O . LEU A 1 102 ? -10.557 -12.180 -21.558 1.00 86.25 102 LEU A O 1
ATOM 758 N N . PRO A 1 103 ? -11.035 -10.067 -22.234 1.00 78.06 103 PRO A N 1
ATOM 759 C CA . PRO A 1 103 ? -11.679 -10.433 -23.497 1.00 78.06 103 PRO A CA 1
ATOM 760 C C . PRO A 1 103 ? -10.700 -10.987 -24.540 1.00 78.06 103 PRO A C 1
ATOM 762 O O . PRO A 1 103 ? -9.491 -10.660 -24.469 1.00 78.06 103 PRO A O 1
#

Sequence (103 aa):
HIRDVRPEIVITTDAYGGMTGHPDHVHAHRVTALAVRSAGLPGFCPGAGAPWQPSALYLATHPRSAAVAVGGRMARSGIPADALYCSEDARITTTVDVRPWLP

Foldseek 3Di:
DCQVVQALEAEAADCCLEFVSDPVSNVRVVVVVVCLVCQQPCPPPVVVDDRHHHNYYHHDYAELVRLVVVCVPPPPPPDDSVSTDGDHPVPDPDDDDPVVVDD

pLDDT: mean 87.52, std 14.29, range [48.41, 98.56]

Secondary structure (DSSP, 8-state):
-HHHH--SEEEEE-TT-TTTT-HHHHHHHHHHHHHHHHHT-TTS-GGG-S----SEEEEE--BHHHHHHHHHHH--TT--GGGS--B-GGG-------GGG--